Protein AF-A0A7S8EYN9-F1 (afdb_monomer)

Nearest PDB structures (foldseek):
  5ir2-assembly1_A  TM=7.183E-01  e=3.456E-04  Parabacteroides johnsonii DSM 18315
  5x15-assembly1_C-2  TM=6.423E-01  e=1.324E-04  Streptomyces coelicolor A3(2)
  3c8o-assembly1_B  TM=7.860E-01  e=7.435E-02  Pseudomonas aeruginosa
  1vi4-assembly1_A  TM=5.864E-01  e=9.008E-02  Vibrio cholerae
  6pey-assembly4_C  TM=3.917E-01  e=6.966E+00  Escherichia coli

pLDDT: mean 90.83, std 5.78, range [69.75, 97.75]

Sequence (141 aa):
MDSELLDLLRSVGTPTVCNAIEVVQGKRGFGDFTRGTMLCSAPDEPAVVGYARTAKIAAMHPPTELRKARRMAYYRYMAEAPRPAVTMMEDVYFPDCVGAYWGEINANVHKGFGISGVLTNGVMRDLGDLPEGNAPFWSCA

Radius of gyration: 16.15 Å; Cα contacts (8 Å, |Δi|>4): 211; chains: 1; bounding box: 44×30×43 Å

Foldseek 3Di:
DDPVVQVVVQVDDPVVVQVVVCVVVVHPDSPPDDPFDKDKLCPPDTDDDWDEQEDEDEDPDDDPDDPPVVVVVVLVSLLPDDPAYEYEYEYPPPPNADDAPAEQVVQVSSVVSNHQAYEYQHDHDHSVPHDPPTRMYIYRD

Structure (mmCIF, N/CA/C/O backbone):
data_AF-A0A7S8EYN9-F1
#
_entry.id   AF-A0A7S8EYN9-F1
#
loop_
_atom_site.group_PDB
_atom_site.id
_atom_site.type_symbol
_atom_site.label_atom_id
_atom_site.label_alt_id
_atom_site.label_comp_id
_atom_site.label_asym_id
_atom_site.label_entity_id
_atom_site.label_seq_id
_atom_site.pdbx_PDB_ins_code
_atom_site.Cartn_x
_atom_site.Cartn_y
_atom_site.Cartn_z
_atom_site.occupancy
_atom_site.B_iso_or_equiv
_atom_site.auth_seq_id
_atom_site.auth_comp_id
_atom_site.auth_asym_id
_atom_site.auth_atom_id
_atom_site.pdbx_PDB_model_num
ATOM 1 N N . MET A 1 1 ? -0.079 13.332 11.912 1.00 88.88 1 MET A N 1
ATOM 2 C CA . MET A 1 1 ? -1.190 12.694 12.642 1.00 88.88 1 MET A CA 1
ATOM 3 C C . MET A 1 1 ? -0.741 12.619 14.078 1.00 88.88 1 MET A C 1
ATOM 5 O O . MET A 1 1 ? 0.430 12.316 14.284 1.00 88.88 1 MET A O 1
ATOM 9 N N . ASP A 1 2 ? -1.595 12.995 15.021 1.00 94.31 2 ASP A N 1
ATOM 10 C CA . ASP A 1 2 ? -1.257 12.859 16.438 1.00 94.31 2 ASP A CA 1
ATOM 11 C C . ASP A 1 2 ? -1.146 11.360 16.811 1.00 94.31 2 ASP A C 1
ATOM 13 O O . ASP A 1 2 ? -1.701 10.503 16.116 1.00 94.31 2 ASP A O 1
ATOM 17 N N . SER A 1 3 ? -0.364 11.044 17.845 1.00 94.69 3 SER A N 1
ATOM 18 C CA . SER A 1 3 ? -0.116 9.666 18.278 1.00 94.69 3 SER A CA 1
ATOM 19 C C . SER A 1 3 ? -1.368 8.976 18.813 1.00 94.69 3 SER A C 1
ATOM 21 O O . SER A 1 3 ? -1.572 7.807 18.509 1.00 94.69 3 SER A O 1
ATOM 23 N N . GLU A 1 4 ? -2.226 9.688 19.545 1.00 97.12 4 GLU A N 1
ATOM 24 C CA . GLU A 1 4 ? -3.450 9.131 20.126 1.00 97.12 4 GLU A CA 1
ATOM 25 C C . GLU A 1 4 ? -4.423 8.687 19.027 1.00 97.12 4 GLU A C 1
ATOM 27 O O . GLU A 1 4 ? -4.905 7.552 19.037 1.00 97.12 4 GLU A O 1
ATOM 32 N N . LEU A 1 5 ? -4.640 9.533 18.012 1.00 95.38 5 LEU A N 1
ATOM 33 C CA . LEU A 1 5 ? -5.448 9.173 16.848 1.00 95.38 5 LEU A CA 1
ATOM 34 C C . LEU A 1 5 ? -4.853 7.992 16.069 1.00 95.38 5 LEU A C 1
ATOM 36 O O . LEU A 1 5 ? -5.594 7.117 15.619 1.00 95.38 5 LEU A O 1
ATOM 40 N N . LEU A 1 6 ? -3.530 7.960 15.883 1.00 95.62 6 LEU A N 1
ATOM 41 C CA . LEU A 1 6 ? -2.864 6.855 15.190 1.00 95.62 6 LEU A CA 1
ATOM 42 C C . LEU A 1 6 ? -3.061 5.527 15.933 1.00 95.62 6 LEU A C 1
ATOM 44 O O . LEU A 1 6 ? -3.411 4.526 15.305 1.00 95.62 6 LEU A O 1
ATOM 48 N N . ASP A 1 7 ? -2.859 5.516 17.247 1.00 95.88 7 ASP A N 1
ATOM 49 C CA . ASP A 1 7 ? -2.993 4.310 18.062 1.00 95.88 7 ASP A CA 1
ATOM 50 C C . ASP A 1 7 ? -4.449 3.826 18.102 1.00 95.88 7 ASP A C 1
ATOM 52 O O . ASP A 1 7 ? -4.711 2.632 17.928 1.00 95.88 7 ASP A O 1
ATOM 56 N N . LEU A 1 8 ? -5.413 4.749 18.200 1.00 96.06 8 LEU A N 1
ATOM 57 C CA . LEU A 1 8 ? -6.836 4.426 18.101 1.00 96.06 8 LEU A CA 1
ATOM 58 C C . LEU A 1 8 ? -7.177 3.770 16.759 1.00 96.06 8 LEU A C 1
ATOM 60 O O . LEU A 1 8 ? -7.786 2.700 16.742 1.00 96.06 8 LEU A O 1
ATOM 64 N N . LEU A 1 9 ? -6.768 4.370 15.637 1.00 95.88 9 LEU A N 1
ATOM 65 C CA . LEU A 1 9 ? -7.048 3.821 14.306 1.00 95.88 9 LEU A CA 1
ATOM 66 C C . LEU A 1 9 ? -6.403 2.443 14.091 1.00 95.88 9 LEU A C 1
ATOM 68 O O . LEU A 1 9 ? -6.974 1.619 13.384 1.00 95.88 9 LEU A O 1
ATOM 72 N N . ARG A 1 10 ? -5.246 2.169 14.710 1.00 94.56 10 ARG A N 1
ATOM 73 C CA . ARG A 1 10 ? -4.580 0.852 14.664 1.00 94.56 10 ARG A CA 1
ATOM 74 C C . ARG A 1 10 ? -5.279 -0.216 15.504 1.00 94.56 10 ARG A C 1
ATOM 76 O O . ARG A 1 10 ? -5.135 -1.400 15.218 1.00 94.56 10 ARG A O 1
ATOM 83 N N . SER A 1 11 ? -6.023 0.189 16.532 1.00 95.25 11 SER A N 1
ATOM 84 C CA . SER A 1 11 ? -6.736 -0.724 17.437 1.00 95.25 11 SER A CA 1
ATOM 85 C C . SER A 1 11 ? -8.069 -1.246 16.889 1.00 95.25 11 SER A C 1
ATOM 87 O O . SER A 1 11 ? -8.652 -2.167 17.463 1.00 95.25 11 SER A O 1
ATOM 89 N N . VAL A 1 12 ? -8.573 -0.670 15.793 1.00 95.00 12 VAL A N 1
ATOM 90 C CA . VAL A 1 12 ? -9.886 -0.998 15.227 1.00 95.00 12 VAL A CA 1
ATOM 91 C C . VAL A 1 12 ? -9.767 -1.455 13.777 1.00 95.00 12 VAL A C 1
ATOM 93 O O . VAL A 1 12 ? -8.869 -1.058 13.041 1.00 95.00 12 VAL A O 1
ATOM 96 N N . GLY A 1 13 ? -10.703 -2.296 13.340 1.00 91.88 13 GLY A N 1
ATOM 97 C CA . GLY A 1 13 ? -10.745 -2.760 11.955 1.00 91.88 13 GLY A CA 1
ATOM 98 C C . GLY A 1 13 ? -11.275 -1.704 10.979 1.00 91.88 13 GLY A C 1
ATOM 99 O O . GLY A 1 13 ? -12.020 -0.793 11.350 1.00 91.88 13 GLY A O 1
ATOM 100 N N . THR A 1 14 ? -10.973 -1.890 9.691 1.00 92.44 14 THR A N 1
ATOM 101 C CA . THR A 1 14 ? -11.457 -1.036 8.591 1.00 92.44 14 THR A CA 1
ATOM 102 C C . THR A 1 14 ? -12.981 -0.822 8.589 1.00 92.44 14 THR A C 1
ATOM 104 O O . THR A 1 14 ? -13.391 0.322 8.378 1.00 92.44 14 THR A O 1
ATOM 107 N N . PRO A 1 15 ? -13.845 -1.826 8.876 1.00 92.62 15 PRO A N 1
ATOM 108 C CA . PRO A 1 15 ? -15.293 -1.601 8.949 1.00 92.62 15 PRO A CA 1
ATOM 109 C C . PRO A 1 15 ? -15.703 -0.597 10.033 1.00 92.62 15 PRO A C 1
ATOM 111 O O . PRO A 1 15 ? -16.589 0.222 9.806 1.00 92.62 15 PRO A O 1
ATOM 114 N N . THR A 1 16 ? -15.033 -0.603 11.190 1.00 94.75 16 THR A N 1
ATOM 115 C CA . THR A 1 16 ? -15.292 0.354 12.277 1.00 94.75 16 THR A CA 1
ATOM 116 C C . THR A 1 16 ? -14.975 1.780 11.839 1.00 94.75 16 THR A C 1
ATOM 118 O O . THR A 1 16 ? -15.763 2.690 12.089 1.00 94.75 16 THR A O 1
ATOM 121 N N . VAL A 1 17 ? -13.857 1.972 11.130 1.00 94.62 17 VAL A N 1
ATOM 122 C CA . VAL A 1 17 ? -13.473 3.279 10.577 1.00 94.62 17 VAL A CA 1
ATOM 123 C C . VAL A 1 17 ? -14.488 3.750 9.530 1.00 94.62 17 VAL A C 1
ATOM 125 O O . VAL A 1 17 ? -14.928 4.895 9.585 1.00 94.62 17 VAL A O 1
ATOM 128 N N . CYS A 1 18 ? -14.917 2.867 8.622 1.00 93.69 18 CYS A N 1
ATOM 129 C CA . CYS A 1 18 ? -15.939 3.183 7.616 1.00 93.69 18 CYS A CA 1
ATOM 130 C C . CYS A 1 18 ? -17.255 3.634 8.270 1.00 93.69 18 CYS A C 1
ATOM 132 O O . CYS A 1 18 ? -17.791 4.683 7.918 1.00 93.69 18 CYS A O 1
ATOM 134 N N . ASN A 1 19 ? -17.729 2.891 9.275 1.00 93.62 19 ASN A N 1
ATOM 135 C CA . ASN A 1 19 ? -18.940 3.233 10.024 1.00 93.62 19 ASN A CA 1
ATOM 136 C C . ASN A 1 19 ? -18.812 4.593 10.732 1.00 93.62 19 ASN A C 1
ATOM 138 O O . ASN A 1 19 ? -19.756 5.381 10.737 1.00 93.62 19 ASN A O 1
ATOM 142 N N . ALA A 1 20 ? -17.648 4.901 11.313 1.00 93.81 20 ALA A N 1
ATOM 143 C CA . ALA A 1 20 ? -17.409 6.193 11.954 1.00 93.81 20 ALA A CA 1
ATOM 144 C C . ALA A 1 20 ? -17.456 7.360 10.949 1.00 93.81 20 ALA A C 1
ATOM 146 O O . ALA A 1 20 ? -18.005 8.418 11.262 1.00 93.81 20 ALA A O 1
ATOM 147 N N . ILE A 1 21 ? -16.940 7.167 9.729 1.00 93.56 21 ILE A N 1
ATOM 148 C CA . ILE A 1 21 ? -17.012 8.175 8.660 1.00 93.56 21 ILE A CA 1
ATOM 149 C C . ILE A 1 21 ? -18.468 8.460 8.275 1.00 93.56 21 ILE A C 1
ATOM 151 O O . ILE A 1 21 ? -18.831 9.628 8.143 1.00 93.56 21 ILE A O 1
ATOM 155 N N . GLU A 1 22 ? -19.314 7.433 8.146 1.00 93.06 22 GLU A N 1
ATOM 156 C CA . GLU A 1 22 ? -20.749 7.613 7.866 1.00 93.06 22 GLU A CA 1
ATOM 157 C C . GLU A 1 22 ? -21.433 8.499 8.913 1.00 93.06 22 GLU A C 1
ATOM 159 O O . GLU A 1 22 ? -22.178 9.422 8.569 1.00 93.06 22 GLU A O 1
ATOM 164 N N . VAL A 1 23 ? -21.132 8.255 10.193 1.00 94.00 23 VAL A N 1
ATOM 165 C CA . VAL A 1 23 ? -21.657 9.047 11.313 1.00 94.00 23 VAL A CA 1
ATOM 166 C C . VAL A 1 23 ? -21.215 10.506 11.200 1.00 94.00 23 VAL A C 1
ATOM 168 O O . VAL A 1 23 ? -22.056 11.400 11.270 1.00 94.00 23 VAL A O 1
ATOM 171 N N . VAL A 1 24 ? -19.922 10.759 10.976 1.00 92.75 24 VAL A N 1
ATOM 172 C CA . VAL A 1 24 ? -19.371 12.123 10.864 1.00 92.75 24 VAL A CA 1
ATOM 173 C C . VAL A 1 24 ? -19.914 12.863 9.637 1.00 92.75 24 VAL A C 1
ATOM 175 O O . VAL A 1 24 ? -20.166 14.064 9.701 1.00 92.75 24 VAL A O 1
ATOM 178 N N . GLN A 1 25 ? -20.121 12.165 8.520 1.00 92.50 25 GLN A N 1
ATOM 179 C CA . GLN A 1 25 ? -20.664 12.754 7.294 1.00 92.50 25 GLN A CA 1
ATOM 180 C C . GLN A 1 25 ? -22.191 12.921 7.321 1.00 92.50 25 GLN A C 1
ATOM 182 O O . GLN A 1 25 ? -22.739 13.590 6.441 1.00 92.50 25 GLN A O 1
ATOM 187 N N . GLY A 1 26 ? -22.889 12.306 8.283 1.00 91.25 26 GLY A N 1
ATOM 188 C CA . GLY A 1 26 ? -24.351 12.307 8.362 1.00 91.25 26 GLY A CA 1
ATOM 189 C C . GLY A 1 26 ? -25.029 11.601 7.181 1.00 91.25 26 GLY A C 1
ATOM 190 O O . GLY A 1 26 ? -26.175 11.908 6.851 1.00 91.25 26 GLY A O 1
ATOM 191 N N . LYS A 1 27 ? -24.322 10.688 6.504 1.00 89.00 27 LYS A N 1
ATOM 192 C CA . LYS A 1 27 ? -24.795 9.968 5.313 1.00 89.00 27 LYS A CA 1
ATOM 193 C C . LYS A 1 27 ? -24.536 8.478 5.476 1.00 89.00 27 LYS A C 1
ATOM 195 O O . LYS A 1 27 ? -23.496 8.081 5.985 1.00 89.00 27 LYS A O 1
ATOM 200 N N . ARG A 1 28 ? -25.468 7.657 4.993 1.00 81.62 28 ARG A N 1
ATOM 201 C CA . ARG A 1 28 ? -25.274 6.204 4.881 1.00 81.62 28 ARG A CA 1
ATOM 202 C C . ARG A 1 28 ? -24.595 5.866 3.558 1.00 81.62 28 ARG A C 1
ATOM 204 O O . ARG A 1 28 ? -24.840 6.548 2.563 1.00 81.62 28 ARG A O 1
ATOM 211 N N . GLY A 1 29 ? -23.841 4.773 3.536 1.00 76.88 29 GLY A N 1
ATOM 212 C CA . GLY A 1 29 ? -23.246 4.229 2.322 1.00 76.88 29 GLY A CA 1
ATOM 213 C C . GLY A 1 29 ? -21.890 4.841 1.999 1.00 76.88 29 GLY A C 1
ATOM 214 O O . GLY A 1 29 ? -21.654 5.192 0.843 1.00 76.88 29 GLY A O 1
ATOM 215 N N . PHE A 1 30 ? -21.007 4.973 2.995 1.00 84.94 30 PHE A N 1
ATOM 216 C CA . PHE A 1 30 ? -19.599 5.263 2.725 1.00 84.94 30 PHE A CA 1
ATOM 217 C C . PHE A 1 30 ? -19.090 4.247 1.698 1.00 84.94 30 PHE A C 1
ATOM 219 O O . PHE A 1 30 ? -19.251 3.047 1.889 1.00 84.94 30 PHE A O 1
ATOM 226 N N . GLY A 1 31 ? -18.551 4.728 0.579 1.00 85.56 31 GLY A N 1
ATOM 227 C CA . GLY A 1 31 ? -18.231 3.899 -0.588 1.00 85.56 31 GLY A CA 1
ATOM 228 C C . GLY A 1 31 ? -16.772 3.969 -1.024 1.00 85.56 31 GLY A C 1
ATOM 229 O O . GLY A 1 31 ? -16.437 3.398 -2.065 1.00 85.56 31 GLY A O 1
ATOM 230 N N . ASP A 1 32 ? -15.921 4.655 -0.257 1.00 89.94 32 ASP A N 1
ATOM 231 C CA . ASP A 1 32 ? -14.515 4.905 -0.593 1.00 89.94 32 ASP A CA 1
ATOM 232 C C . ASP A 1 32 ? -13.598 3.856 0.051 1.00 89.94 32 ASP A C 1
ATOM 234 O O . ASP A 1 32 ? -12.649 4.160 0.772 1.00 89.94 32 ASP A O 1
ATOM 238 N N . PHE A 1 33 ? -13.908 2.588 -0.213 1.00 90.75 33 PHE A N 1
ATOM 239 C CA . PHE A 1 33 ? -13.125 1.428 0.201 1.00 90.75 33 PHE A CA 1
ATOM 240 C C . PHE A 1 33 ? -12.815 0.522 -0.999 1.00 90.75 33 PHE A C 1
ATOM 242 O O . PHE A 1 33 ? -13.434 0.615 -2.064 1.00 90.75 33 PHE A O 1
ATOM 249 N N . THR A 1 34 ? -11.846 -0.380 -0.843 1.00 90.38 34 THR A N 1
ATOM 250 C CA . THR A 1 34 ? -11.478 -1.351 -1.883 1.00 90.38 34 THR A CA 1
ATOM 251 C C . THR A 1 34 ? -12.614 -2.346 -2.128 1.00 90.38 34 THR A C 1
ATOM 253 O O . THR A 1 34 ? -13.091 -2.985 -1.196 1.00 90.38 34 THR A O 1
ATOM 256 N N . ARG A 1 35 ? -13.050 -2.493 -3.388 1.00 86.06 35 ARG A N 1
ATOM 257 C CA . ARG A 1 35 ? -14.177 -3.373 -3.768 1.00 86.06 35 ARG A CA 1
ATOM 258 C C . ARG A 1 35 ? -13.767 -4.802 -4.142 1.00 86.06 35 ARG A C 1
ATOM 260 O O . ARG A 1 35 ? -14.620 -5.680 -4.160 1.00 86.06 35 ARG A O 1
ATOM 267 N N . GLY A 1 36 ? -12.494 -5.024 -4.465 1.00 84.25 36 GLY A N 1
ATOM 268 C CA . GLY A 1 36 ? -11.946 -6.359 -4.712 1.00 84.25 36 GLY A CA 1
ATOM 269 C C . GLY A 1 36 ? -11.524 -7.044 -3.414 1.00 84.25 36 GLY A C 1
ATOM 270 O O . GLY A 1 36 ? -11.229 -6.376 -2.421 1.00 84.25 36 GLY A O 1
ATOM 271 N N . THR A 1 37 ? -11.467 -8.375 -3.427 1.00 89.06 37 THR A N 1
ATOM 272 C CA . THR A 1 37 ? -10.855 -9.138 -2.336 1.00 89.06 37 THR A CA 1
ATOM 273 C C . THR A 1 37 ? -9.356 -8.874 -2.336 1.00 89.06 37 THR A C 1
ATOM 275 O O . THR A 1 37 ? -8.655 -9.270 -3.263 1.00 89.06 37 THR A O 1
ATOM 278 N N . MET A 1 38 ? -8.870 -8.199 -1.297 1.00 90.94 38 MET A N 1
ATOM 279 C CA . MET A 1 38 ? -7.438 -8.002 -1.107 1.00 90.94 38 MET A CA 1
ATOM 280 C C . MET A 1 38 ? -6.836 -9.241 -0.436 1.00 90.94 38 MET A C 1
ATOM 282 O O . MET A 1 38 ? -7.262 -9.628 0.651 1.00 90.94 38 MET A O 1
ATOM 286 N N . LEU A 1 39 ? -5.819 -9.832 -1.053 1.00 91.50 39 LEU A N 1
ATOM 287 C CA . LEU A 1 39 ? -4.952 -10.832 -0.441 1.00 91.50 39 LEU A CA 1
ATOM 288 C C . LEU A 1 39 ? -3.880 -10.115 0.379 1.00 91.50 39 LEU A C 1
ATOM 290 O O . LEU A 1 39 ? -3.186 -9.252 -0.153 1.00 91.50 39 LEU A O 1
ATOM 294 N N . CYS A 1 40 ? -3.757 -10.458 1.662 1.00 91.00 40 CYS A N 1
ATOM 295 C CA . CYS A 1 40 ? -2.754 -9.893 2.564 1.00 91.00 40 CYS A CA 1
ATOM 296 C C . CYS A 1 40 ? -1.543 -10.823 2.665 1.00 91.00 40 CYS A C 1
ATOM 298 O O . CYS A 1 40 ? -1.708 -12.021 2.893 1.00 91.00 40 CYS A O 1
ATOM 300 N N . SER A 1 41 ? -0.335 -10.270 2.565 1.00 89.19 41 SER A N 1
ATOM 301 C CA . SER A 1 41 ? 0.906 -11.027 2.761 1.00 89.19 41 SER A CA 1
ATOM 302 C C . SER A 1 41 ? 1.166 -11.425 4.220 1.00 89.19 41 SER A C 1
ATOM 304 O O . SER A 1 41 ? 1.983 -12.302 4.467 1.00 89.19 41 SER A O 1
ATOM 306 N N . ALA A 1 42 ? 0.524 -10.755 5.181 1.00 88.62 42 ALA A N 1
ATOM 307 C CA . ALA A 1 42 ? 0.670 -11.012 6.614 1.00 88.62 42 ALA A CA 1
ATOM 308 C C . ALA A 1 42 ? -0.682 -10.785 7.326 1.00 88.62 42 ALA A C 1
ATOM 310 O O . ALA A 1 42 ? -0.909 -9.725 7.909 1.00 88.62 42 ALA A O 1
ATOM 311 N N . PRO A 1 43 ? -1.638 -11.725 7.200 1.00 87.88 43 PRO A N 1
ATOM 312 C CA . PRO A 1 43 ? -3.013 -11.541 7.676 1.00 87.88 43 PRO A CA 1
ATOM 313 C C . PRO A 1 43 ? -3.142 -11.475 9.203 1.00 87.88 43 PRO A C 1
ATOM 315 O O . PRO A 1 43 ? -4.125 -10.923 9.690 1.00 87.88 43 PRO A O 1
ATOM 318 N N . ASP A 1 44 ? -2.165 -12.012 9.934 1.00 87.94 44 ASP A N 1
ATOM 319 C CA . ASP A 1 44 ? -2.159 -12.043 11.401 1.00 87.94 44 ASP A CA 1
ATOM 320 C C . ASP A 1 44 ? -1.529 -10.784 12.029 1.00 87.94 44 ASP A C 1
ATOM 322 O O . ASP A 1 44 ? -1.550 -10.619 13.249 1.00 87.94 44 ASP A O 1
ATOM 326 N N . GLU A 1 45 ? -0.976 -9.883 11.209 1.00 87.06 45 GLU A N 1
ATOM 327 C CA . GLU A 1 45 ? -0.403 -8.617 11.674 1.00 87.06 45 GLU A CA 1
ATOM 328 C C . GLU A 1 45 ? -1.494 -7.564 11.962 1.00 87.06 45 GLU A C 1
ATOM 330 O O . GLU A 1 45 ? -2.563 -7.578 11.340 1.00 87.06 45 GLU A O 1
ATOM 335 N N . PRO A 1 46 ? -1.244 -6.602 12.874 1.00 88.38 46 PRO A N 1
ATOM 336 C CA . PRO A 1 46 ? -2.199 -5.541 13.189 1.00 88.38 46 PRO A CA 1
ATOM 337 C C . PRO A 1 46 ? -2.569 -4.648 11.995 1.00 88.38 46 PRO A C 1
ATOM 339 O O . PRO A 1 46 ? -1.854 -4.548 10.995 1.00 88.38 46 PRO A O 1
ATOM 342 N N . ALA A 1 47 ? -3.670 -3.903 12.142 1.00 92.38 47 ALA A N 1
ATOM 343 C CA . ALA A 1 47 ? -4.110 -2.939 11.141 1.00 92.38 47 ALA A CA 1
ATOM 344 C C . ALA A 1 47 ? -3.041 -1.866 10.866 1.00 92.38 47 ALA A C 1
ATOM 346 O O . ALA A 1 47 ? -2.451 -1.279 11.778 1.00 92.38 47 ALA A O 1
ATOM 347 N N . VAL A 1 48 ? -2.834 -1.557 9.585 1.00 94.12 48 VAL A N 1
ATOM 348 C CA . VAL A 1 48 ? -1.896 -0.518 9.151 1.00 94.12 48 VAL A CA 1
ATOM 349 C C . VAL A 1 48 ? -2.633 0.772 8.830 1.00 94.12 48 VAL A C 1
ATOM 351 O O . VAL A 1 48 ? -3.625 0.790 8.107 1.0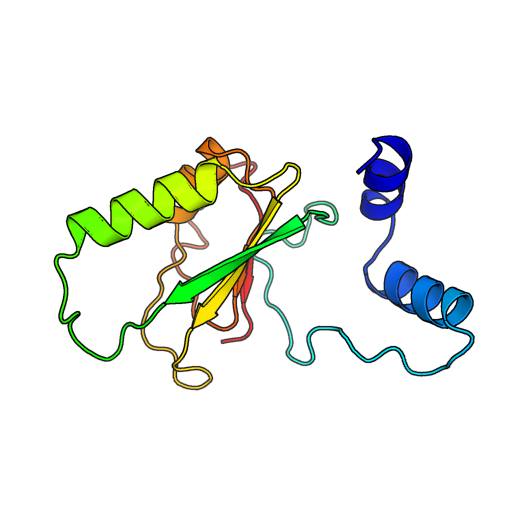0 94.12 48 VAL A O 1
ATOM 354 N N . VAL A 1 49 ? -2.088 1.876 9.339 1.00 95.75 49 VAL A N 1
ATOM 355 C CA . VAL A 1 49 ? -2.604 3.231 9.142 1.00 95.75 49 VAL A CA 1
ATOM 356 C C . VAL A 1 49 ? -1.451 4.128 8.713 1.00 95.75 49 VAL A C 1
ATOM 358 O O . VAL A 1 49 ? -0.387 4.126 9.338 1.00 95.75 49 VAL A O 1
ATOM 361 N N . GLY A 1 50 ? -1.657 4.920 7.663 1.00 95.62 50 GLY A N 1
ATOM 362 C CA . GLY A 1 50 ? -0.679 5.908 7.233 1.00 95.62 50 GLY A CA 1
ATOM 363 C C . GLY A 1 50 ? -1.160 6.800 6.102 1.00 95.62 50 GLY A C 1
ATOM 364 O O . GLY A 1 50 ? -2.204 6.573 5.494 1.00 95.62 50 GLY A O 1
ATOM 365 N N . TYR A 1 51 ? -0.376 7.836 5.832 1.00 97.25 51 TYR A N 1
ATOM 366 C CA . TYR A 1 51 ? -0.589 8.733 4.708 1.00 97.25 51 TYR A CA 1
ATOM 367 C C . TYR A 1 51 ? -0.316 8.008 3.391 1.00 97.25 51 TYR A C 1
ATOM 369 O O . TYR A 1 51 ? 0.713 7.345 3.239 1.00 97.25 51 TYR A O 1
ATOM 377 N N . ALA A 1 52 ? -1.219 8.169 2.424 1.00 97.12 52 ALA A N 1
ATOM 378 C CA . ALA A 1 52 ? -1.054 7.596 1.097 1.00 97.12 52 ALA A CA 1
ATOM 379 C C . ALA A 1 52 ? 0.159 8.213 0.379 1.00 97.12 52 ALA A C 1
ATOM 381 O O . ALA A 1 52 ? 0.223 9.425 0.158 1.00 97.12 52 ALA A O 1
ATOM 382 N N . ARG A 1 53 ? 1.107 7.368 -0.033 1.00 97.69 53 ARG A N 1
ATOM 383 C CA . ARG A 1 53 ? 2.222 7.717 -0.923 1.00 97.69 53 ARG A CA 1
ATOM 384 C C . ARG A 1 53 ? 2.019 6.998 -2.252 1.00 97.69 53 ARG A C 1
ATOM 386 O O . ARG A 1 53 ? 2.203 5.788 -2.340 1.00 97.69 53 ARG A O 1
ATOM 393 N N . THR A 1 54 ? 1.579 7.721 -3.272 1.00 97.75 54 THR A N 1
ATOM 394 C CA . THR A 1 54 ? 1.102 7.113 -4.519 1.00 97.75 54 THR A CA 1
ATOM 395 C C . THR A 1 54 ? 2.229 6.873 -5.521 1.00 97.75 54 THR A C 1
ATOM 397 O O . THR A 1 54 ? 3.178 7.650 -5.619 1.00 97.75 54 THR A O 1
ATOM 400 N N . ALA A 1 55 ? 2.130 5.793 -6.290 1.00 96.00 55 ALA A N 1
ATOM 401 C CA . ALA A 1 55 ? 3.019 5.508 -7.409 1.00 96.00 55 ALA A CA 1
ATOM 402 C C . ALA A 1 55 ? 2.304 4.675 -8.478 1.00 96.00 55 ALA A C 1
ATOM 404 O O . ALA A 1 55 ? 1.279 4.055 -8.208 1.00 96.00 55 ALA A O 1
ATOM 405 N N . LYS A 1 56 ? 2.862 4.670 -9.693 1.00 95.12 56 LYS A N 1
ATOM 406 C CA . LYS A 1 56 ? 2.388 3.839 -10.804 1.00 95.12 56 LYS A CA 1
ATOM 407 C C . LYS A 1 56 ? 3.504 2.952 -11.337 1.00 95.12 56 LYS A C 1
ATOM 409 O O . LYS A 1 56 ? 4.642 3.419 -11.478 1.00 95.12 56 LYS A O 1
ATOM 414 N N . ILE A 1 57 ? 3.161 1.727 -11.715 1.00 92.81 57 ILE A N 1
ATOM 415 C CA . ILE A 1 57 ? 4.032 0.798 -12.440 1.00 92.81 57 ILE A CA 1
ATOM 416 C C . ILE A 1 57 ? 3.426 0.461 -13.799 1.00 92.81 57 ILE A C 1
ATOM 418 O O . ILE A 1 57 ? 2.218 0.515 -13.995 1.00 92.81 57 ILE A O 1
ATOM 422 N N . ALA A 1 58 ? 4.303 0.141 -14.745 1.00 92.44 58 ALA A N 1
ATOM 423 C CA . ALA A 1 58 ? 3.952 -0.347 -16.066 1.00 92.44 58 ALA A CA 1
ATOM 424 C C . ALA A 1 58 ? 5.020 -1.364 -16.480 1.00 92.44 58 ALA A C 1
ATOM 426 O O . ALA A 1 58 ? 6.207 -1.029 -16.505 1.00 92.44 58 ALA A O 1
ATOM 427 N N . ALA A 1 59 ? 4.602 -2.595 -16.773 1.00 90.62 59 ALA A N 1
ATOM 428 C CA . ALA A 1 59 ? 5.490 -3.696 -17.137 1.00 90.62 59 ALA A CA 1
ATOM 429 C C . ALA A 1 59 ? 5.273 -4.295 -18.542 1.00 90.62 59 ALA A C 1
ATOM 431 O O . ALA A 1 59 ? 6.171 -4.981 -19.019 1.00 90.62 59 ALA A O 1
ATOM 432 N N . MET A 1 60 ? 4.146 -4.036 -19.224 1.00 90.44 60 MET A N 1
ATOM 433 C CA . MET A 1 60 ? 3.882 -4.614 -20.555 1.00 90.44 60 MET A CA 1
ATOM 434 C C . MET A 1 60 ? 4.848 -4.134 -21.645 1.00 90.44 60 MET A C 1
ATOM 436 O O . MET A 1 60 ? 5.176 -4.891 -22.552 1.00 90.44 60 MET A O 1
ATOM 440 N N . HIS A 1 61 ? 5.306 -2.884 -21.570 1.00 89.25 61 HIS A N 1
ATOM 441 C CA . HIS A 1 61 ? 6.150 -2.290 -22.603 1.00 89.25 61 HIS A CA 1
ATOM 442 C C . HIS A 1 61 ? 7.531 -1.935 -22.051 1.00 89.25 61 HIS A C 1
ATOM 444 O O . HIS A 1 61 ? 7.649 -1.527 -20.888 1.00 89.25 61 HIS A O 1
ATOM 450 N N . PRO A 1 62 ? 8.591 -2.041 -22.872 1.00 85.38 62 PRO A N 1
ATOM 451 C CA . PRO A 1 62 ? 9.899 -1.555 -22.476 1.00 85.38 62 PRO A CA 1
ATOM 452 C C . PRO A 1 62 ? 9.830 -0.047 -22.175 1.00 85.38 62 PRO A C 1
ATOM 454 O O . PRO A 1 62 ? 9.129 0.697 -22.863 1.00 85.38 62 PRO A O 1
ATOM 457 N N . PRO A 1 63 ? 10.559 0.432 -21.156 1.00 82.88 63 PRO A N 1
ATOM 458 C CA . PRO A 1 63 ? 10.561 1.845 -20.821 1.00 82.88 63 PRO A CA 1
ATOM 459 C C . PRO A 1 63 ? 11.246 2.655 -21.922 1.00 82.88 63 PRO A C 1
ATOM 461 O O . PRO A 1 63 ? 12.296 2.258 -22.426 1.00 82.88 63 PRO A O 1
ATOM 464 N N . THR A 1 64 ? 10.681 3.822 -22.220 1.00 80.75 64 THR A N 1
ATOM 465 C CA . THR A 1 64 ? 11.253 4.822 -23.136 1.00 80.75 64 THR A CA 1
ATOM 466 C C . THR A 1 64 ? 12.397 5.623 -22.503 1.00 80.75 64 THR A C 1
ATOM 468 O O . THR A 1 64 ? 13.171 6.253 -23.211 1.00 80.75 64 THR A O 1
ATOM 471 N N . GLU A 1 65 ? 12.526 5.573 -21.172 1.00 76.25 65 GLU A N 1
ATOM 472 C CA . GLU A 1 65 ? 13.450 6.383 -20.369 1.00 76.25 65 GLU A CA 1
ATOM 473 C C . GLU A 1 65 ? 14.556 5.561 -19.688 1.00 76.25 65 GLU A C 1
ATOM 475 O O . GLU A 1 65 ? 14.434 4.350 -19.458 1.00 76.25 65 GLU A O 1
ATOM 480 N N . LEU A 1 66 ? 15.621 6.248 -19.252 1.00 78.62 66 LEU A N 1
ATOM 481 C CA . LEU A 1 66 ? 16.733 5.637 -18.520 1.00 78.62 66 LEU A CA 1
ATOM 482 C C . LEU A 1 66 ? 16.274 5.060 -17.162 1.00 78.62 66 LEU A C 1
ATOM 484 O O . LEU A 1 66 ? 16.079 5.777 -16.175 1.00 78.62 66 LEU A O 1
ATOM 488 N N . ARG A 1 67 ? 16.186 3.725 -17.078 1.00 79.81 67 ARG A N 1
ATOM 489 C CA . ARG A 1 67 ? 15.658 2.977 -15.913 1.00 79.81 67 ARG A CA 1
ATOM 490 C C . ARG A 1 67 ? 16.284 3.365 -14.569 1.00 79.81 67 ARG A C 1
ATOM 492 O O . ARG A 1 67 ? 15.591 3.411 -13.554 1.00 79.81 67 ARG A O 1
ATOM 499 N N . LYS A 1 68 ? 17.595 3.629 -14.540 1.00 86.44 68 LYS A N 1
ATOM 500 C CA . LYS A 1 68 ? 18.334 3.879 -13.290 1.00 86.44 68 LYS A CA 1
ATOM 501 C C . LYS A 1 68 ? 17.922 5.197 -12.633 1.00 86.44 68 LYS A C 1
ATOM 503 O O . LYS A 1 68 ? 17.660 5.203 -11.434 1.00 86.44 68 LYS A O 1
ATOM 508 N N . ALA A 1 69 ? 17.837 6.282 -13.404 1.00 89.75 69 ALA A N 1
ATOM 509 C CA . ALA A 1 69 ? 17.487 7.601 -12.878 1.00 89.75 69 ALA A CA 1
ATOM 510 C C . ALA A 1 69 ? 16.061 7.607 -12.308 1.00 89.75 69 ALA A C 1
ATOM 512 O O . ALA A 1 69 ? 15.858 8.009 -11.163 1.00 89.75 69 ALA A O 1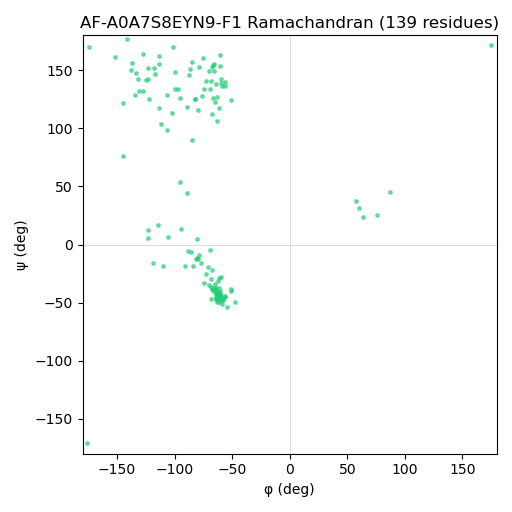
ATOM 513 N N . ARG A 1 70 ? 15.100 7.047 -13.057 1.00 89.75 70 ARG A N 1
ATOM 514 C C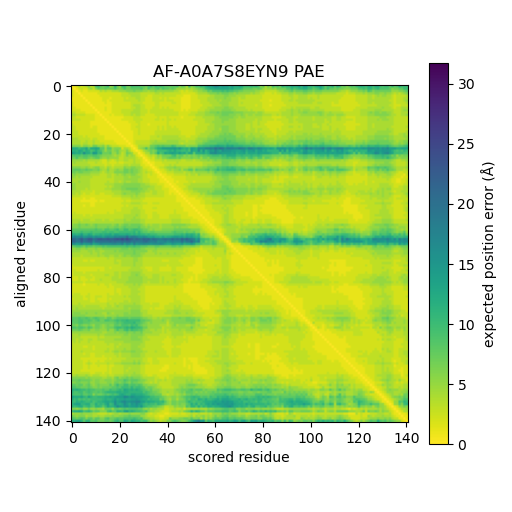A . ARG A 1 70 ? 13.703 6.928 -12.619 1.00 89.75 70 ARG A CA 1
ATOM 515 C C . ARG A 1 70 ? 13.559 6.103 -11.339 1.00 89.75 70 ARG A C 1
ATOM 517 O O . ARG A 1 70 ? 12.849 6.515 -10.429 1.00 89.75 70 ARG A O 1
ATOM 524 N N . ARG A 1 71 ? 14.269 4.974 -11.228 1.00 90.25 71 ARG A N 1
ATOM 525 C CA . ARG A 1 71 ? 14.250 4.144 -10.011 1.00 90.25 71 ARG A CA 1
ATOM 526 C C . ARG A 1 71 ? 14.819 4.879 -8.795 1.00 90.25 71 ARG A C 1
ATOM 528 O O . ARG A 1 71 ? 14.262 4.780 -7.710 1.00 90.25 71 ARG A O 1
ATOM 535 N N . MET A 1 72 ? 15.908 5.630 -8.961 1.00 93.56 72 MET A N 1
ATOM 536 C CA . MET A 1 72 ? 16.469 6.422 -7.858 1.00 93.56 72 MET A CA 1
ATOM 537 C C . MET A 1 72 ? 15.543 7.567 -7.444 1.00 93.56 72 MET A C 1
ATOM 539 O O . MET A 1 72 ? 15.398 7.819 -6.251 1.00 93.56 72 MET A O 1
ATOM 543 N N . ALA A 1 73 ? 14.882 8.223 -8.401 1.00 95.12 73 ALA A N 1
ATOM 544 C CA . ALA A 1 73 ? 13.863 9.227 -8.105 1.00 95.12 73 ALA A CA 1
ATOM 545 C C . ALA A 1 73 ? 12.688 8.621 -7.320 1.00 95.12 73 ALA A C 1
ATOM 547 O O . ALA A 1 73 ? 12.266 9.195 -6.323 1.00 95.12 73 ALA A O 1
ATOM 548 N N . TYR A 1 74 ? 12.230 7.427 -7.710 1.00 95.31 74 TYR A N 1
ATOM 549 C CA . TYR A 1 74 ? 11.207 6.679 -6.978 1.00 95.31 74 TYR A CA 1
ATOM 550 C C . TYR A 1 74 ? 11.626 6.377 -5.529 1.00 95.31 74 TYR A C 1
ATOM 552 O O . TYR A 1 74 ? 10.860 6.640 -4.608 1.00 95.31 74 TYR A O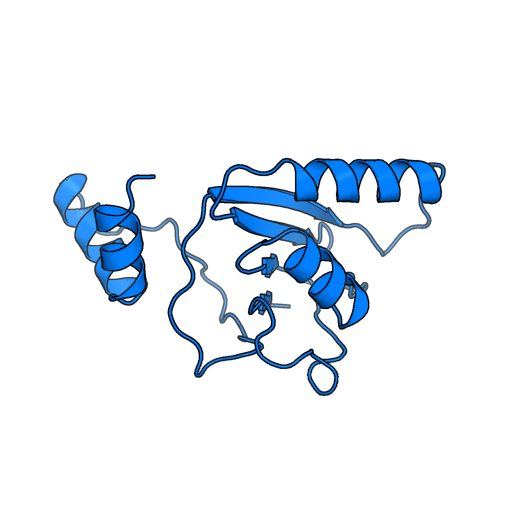 1
ATOM 560 N N . TYR A 1 75 ? 12.846 5.884 -5.298 1.00 95.88 75 TYR A N 1
ATOM 561 C CA . TYR A 1 75 ? 13.320 5.601 -3.938 1.00 95.88 75 TYR A CA 1
ATOM 562 C C . TYR A 1 75 ? 13.435 6.857 -3.072 1.00 95.88 75 TYR A C 1
ATOM 564 O O . TYR A 1 75 ? 12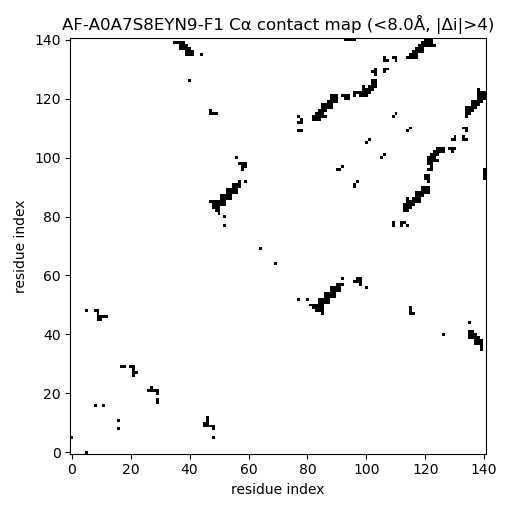.999 6.832 -1.926 1.00 95.88 75 TYR A O 1
ATOM 572 N N . ARG A 1 76 ? 13.946 7.969 -3.617 1.00 97.38 76 ARG A N 1
ATOM 573 C CA . ARG A 1 76 ? 13.972 9.257 -2.900 1.00 97.38 76 ARG A CA 1
ATOM 574 C C . ARG A 1 76 ? 12.563 9.725 -2.551 1.00 97.38 76 ARG A C 1
ATOM 576 O O . ARG A 1 76 ? 12.283 10.025 -1.397 1.00 97.38 76 ARG A O 1
ATOM 583 N N . TYR A 1 77 ? 11.655 9.667 -3.524 1.00 97.69 77 TYR A N 1
ATOM 584 C CA . TYR A 1 77 ? 10.247 9.975 -3.315 1.00 97.69 77 TYR A CA 1
ATOM 585 C C . TYR A 1 77 ? 9.641 9.105 -2.201 1.00 97.69 77 TYR A C 1
ATOM 587 O O . TYR A 1 77 ? 8.961 9.622 -1.322 1.00 97.69 77 TYR A O 1
ATOM 595 N N . MET A 1 78 ? 9.896 7.801 -2.163 1.00 97.19 78 MET A N 1
ATOM 596 C CA . MET A 1 78 ? 9.373 6.938 -1.097 1.00 97.19 78 MET A CA 1
ATOM 597 C C . MET A 1 78 ? 10.004 7.226 0.276 1.00 97.19 78 MET A C 1
ATOM 599 O O . MET A 1 78 ? 9.305 7.205 1.291 1.00 97.19 78 MET A O 1
ATOM 603 N N . ALA A 1 79 ? 11.296 7.553 0.322 1.00 97.00 79 ALA A N 1
ATOM 604 C CA . ALA A 1 79 ? 11.994 7.898 1.559 1.00 97.00 79 ALA A CA 1
ATOM 605 C C . ALA A 1 79 ? 11.464 9.197 2.200 1.00 97.00 79 ALA A C 1
ATOM 607 O O . ALA A 1 79 ? 11.303 9.261 3.418 1.00 97.00 79 ALA A O 1
ATOM 608 N N . GLU A 1 80 ? 11.118 10.193 1.385 1.00 97.31 80 GLU A N 1
ATOM 609 C CA . GLU A 1 80 ? 10.652 11.522 1.816 1.00 97.31 80 GLU A CA 1
ATOM 610 C C . GLU A 1 80 ? 9.162 11.573 2.222 1.00 97.31 80 GLU A C 1
ATOM 612 O O . GLU A 1 80 ? 8.624 12.647 2.491 1.00 97.31 80 GLU A O 1
ATOM 617 N N . ALA A 1 81 ? 8.455 10.438 2.246 1.00 96.31 81 ALA A N 1
ATOM 618 C CA . ALA A 1 81 ? 7.040 10.402 2.608 1.00 96.31 81 ALA A CA 1
ATOM 619 C C . ALA A 1 81 ? 6.795 10.832 4.077 1.00 96.31 81 ALA A C 1
ATOM 621 O O . ALA A 1 81 ? 7.514 10.366 4.971 1.00 96.31 81 ALA A O 1
ATOM 622 N N . PRO A 1 82 ? 5.753 11.647 4.359 1.00 95.50 82 PRO A N 1
ATOM 623 C CA . PRO A 1 82 ? 5.306 11.913 5.727 1.00 95.50 82 PRO A CA 1
ATOM 624 C C . PRO A 1 82 ? 4.959 10.617 6.462 1.00 95.50 82 PRO A C 1
ATOM 626 O O . PRO A 1 82 ? 4.352 9.720 5.879 1.00 95.50 82 PRO A O 1
ATOM 629 N N . ARG A 1 83 ? 5.324 10.515 7.745 1.00 94.38 83 ARG A N 1
ATOM 630 C CA . ARG A 1 83 ? 5.148 9.290 8.539 1.00 94.38 83 ARG A CA 1
ATOM 631 C C . ARG A 1 83 ? 3.913 9.349 9.447 1.00 94.38 83 ARG A C 1
ATOM 633 O O . ARG A 1 83 ? 3.594 10.430 9.947 1.00 94.38 83 ARG A O 1
ATOM 640 N N . PRO A 1 84 ? 3.256 8.200 9.709 1.00 96.06 84 PRO A N 1
ATOM 641 C CA . PRO A 1 84 ? 3.426 6.902 9.031 1.00 96.06 84 PRO A CA 1
ATOM 642 C C . PRO A 1 84 ? 2.942 6.951 7.569 1.00 96.06 84 PRO A C 1
ATOM 644 O O . PRO A 1 84 ? 2.069 7.751 7.244 1.00 96.06 84 PRO A O 1
ATOM 647 N N . ALA A 1 85 ?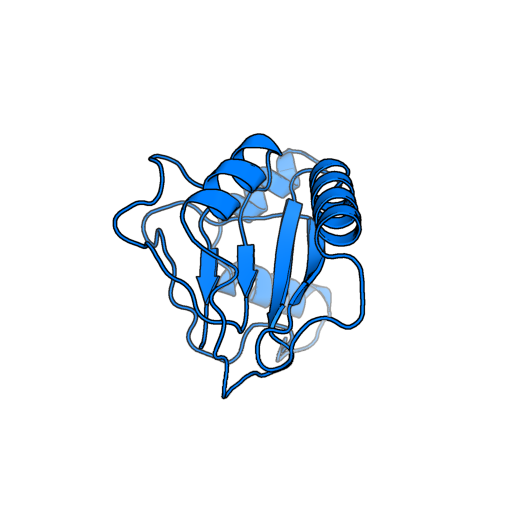 3.502 6.112 6.693 1.00 96.88 85 ALA A N 1
ATOM 648 C CA . ALA A 1 85 ? 3.214 6.123 5.253 1.00 96.88 85 ALA A CA 1
ATOM 649 C C . ALA A 1 85 ? 2.758 4.748 4.759 1.00 96.88 85 ALA A C 1
ATOM 651 O O . ALA A 1 85 ? 3.337 3.738 5.154 1.00 96.88 85 ALA A O 1
ATOM 652 N N . VAL A 1 86 ? 1.787 4.723 3.846 1.00 96.94 86 VAL A N 1
ATOM 653 C CA . VAL A 1 86 ? 1.354 3.521 3.117 1.00 96.94 86 VAL A CA 1
ATOM 654 C C . VAL A 1 86 ? 1.509 3.783 1.626 1.00 96.94 86 VAL A C 1
ATOM 656 O O . VAL A 1 86 ? 0.987 4.772 1.107 1.00 96.94 86 VAL A O 1
ATOM 659 N N . THR A 1 87 ? 2.240 2.921 0.924 1.00 96.81 87 THR A N 1
ATOM 660 C CA . THR A 1 87 ? 2.382 3.060 -0.527 1.00 96.81 87 THR A CA 1
ATOM 661 C C . THR A 1 87 ? 1.111 2.588 -1.217 1.00 96.81 87 THR A C 1
ATOM 663 O O . THR A 1 87 ? 0.667 1.468 -1.003 1.00 96.81 87 THR A O 1
ATOM 666 N N . MET A 1 88 ? 0.559 3.428 -2.085 1.00 96.12 88 MET A N 1
ATOM 667 C CA . MET A 1 88 ? -0.567 3.094 -2.956 1.00 96.12 88 MET A CA 1
ATOM 668 C C . MET A 1 88 ? -0.022 2.930 -4.374 1.00 96.12 88 MET A C 1
ATOM 670 O O . MET A 1 88 ? 0.253 3.925 -5.049 1.00 96.12 88 MET A O 1
ATOM 674 N N . MET A 1 89 ? 0.214 1.690 -4.793 1.00 95.25 89 MET A N 1
ATOM 675 C CA . MET A 1 89 ? 0.839 1.371 -6.074 1.00 95.25 89 MET A CA 1
ATOM 676 C C . MET A 1 89 ? -0.201 0.918 -7.097 1.00 95.25 89 MET A C 1
ATOM 678 O O . MET A 1 89 ? -0.755 -0.172 -6.985 1.00 95.25 89 MET A O 1
ATOM 682 N N . GLU A 1 90 ? -0.411 1.717 -8.132 1.00 95.81 90 GLU A N 1
ATOM 683 C CA . GLU A 1 90 ? -1.264 1.358 -9.262 1.00 95.81 90 GLU A CA 1
ATOM 684 C C . GLU A 1 90 ? -0.446 0.626 -10.336 1.00 95.81 90 GLU A C 1
ATOM 686 O O . GLU A 1 90 ? 0.483 1.199 -10.912 1.00 95.81 90 GLU A O 1
ATOM 691 N N . ASP A 1 91 ? -0.795 -0.621 -10.640 1.00 95.25 91 ASP A N 1
ATOM 692 C CA . ASP A 1 91 ? -0.464 -1.224 -11.927 1.00 95.25 91 ASP A CA 1
ATOM 693 C C . ASP A 1 91 ? -1.474 -0.734 -12.963 1.00 95.25 91 ASP A C 1
ATOM 695 O O . ASP A 1 91 ? -2.679 -0.988 -12.868 1.00 95.25 91 ASP A O 1
ATOM 699 N N . VAL A 1 92 ? -0.971 0.015 -13.946 1.00 96.00 92 VAL A N 1
ATOM 700 C CA . VAL A 1 92 ? -1.793 0.632 -14.999 1.00 96.00 92 VAL A CA 1
ATOM 701 C C . VAL A 1 92 ? -2.384 -0.394 -15.966 1.00 96.00 92 VAL A C 1
ATOM 703 O O . VAL A 1 92 ? -3.134 -0.019 -16.864 1.00 96.00 92 VAL A O 1
ATOM 706 N N . TYR A 1 93 ? -2.019 -1.666 -15.810 1.00 95.19 93 TYR A N 1
ATOM 707 C CA . TYR A 1 93 ? -2.476 -2.769 -16.641 1.00 95.19 93 TYR A CA 1
ATOM 708 C C . TYR A 1 93 ? -3.501 -3.677 -15.960 1.00 95.19 93 TYR A C 1
ATOM 710 O O . TYR A 1 93 ? -3.902 -4.665 -16.561 1.00 95.19 93 TYR A O 1
ATOM 718 N N . PHE A 1 94 ? -3.976 -3.334 -14.758 1.00 93.62 94 PHE A N 1
ATOM 719 C CA . PHE A 1 94 ? -5.077 -4.053 -14.112 1.00 93.62 94 PHE A CA 1
ATOM 720 C C . PHE A 1 94 ? -6.341 -4.088 -14.999 1.00 93.62 94 PHE A C 1
ATOM 722 O O . PHE A 1 94 ? -6.719 -3.042 -15.535 1.00 93.62 94 PHE A O 1
ATOM 729 N N . PRO A 1 95 ? -7.039 -5.239 -15.122 1.00 93.25 95 PRO A N 1
ATOM 730 C CA . PRO A 1 95 ? -6.827 -6.503 -14.398 1.00 93.25 95 PRO A CA 1
ATOM 731 C C . PRO A 1 95 ? -5.782 -7.456 -15.006 1.00 93.25 95 PRO A C 1
ATOM 733 O O . PRO A 1 95 ? -5.428 -8.441 -14.370 1.00 93.25 95 PRO A O 1
ATOM 736 N N . ASP A 1 96 ? -5.242 -7.161 -16.186 1.00 94.50 96 ASP A N 1
ATOM 737 C CA . ASP A 1 96 ? -4.295 -8.011 -16.923 1.00 94.50 96 ASP A CA 1
ATOM 738 C C . ASP A 1 96 ? -2.825 -7.723 -16.548 1.00 94.50 96 ASP A C 1
ATOM 740 O O . ASP A 1 96 ? -1.936 -7.581 -17.395 1.00 94.50 96 ASP A O 1
ATOM 744 N N . CYS A 1 97 ? -2.559 -7.591 -15.248 1.00 93.50 97 CYS A N 1
ATOM 745 C CA . CYS A 1 97 ? -1.238 -7.274 -14.711 1.00 93.50 97 CYS A CA 1
ATOM 746 C C . CYS A 1 97 ? -0.225 -8.387 -15.032 1.00 93.50 97 CYS A C 1
ATOM 748 O O . CYS A 1 97 ? -0.422 -9.545 -14.677 1.00 93.50 97 CYS A O 1
ATOM 750 N N . VAL A 1 98 ? 0.913 -8.032 -15.637 1.00 90.44 98 VAL A N 1
ATOM 751 C CA . VAL A 1 98 ? 1.977 -9.002 -15.988 1.00 90.44 98 VAL A CA 1
ATOM 752 C C . VAL A 1 98 ? 3.244 -8.860 -15.146 1.00 90.44 98 VAL A C 1
ATOM 754 O O . VAL A 1 98 ? 4.088 -9.755 -15.126 1.00 90.44 98 VAL A O 1
ATOM 757 N N . GLY A 1 99 ? 3.432 -7.715 -14.488 1.00 87.06 99 GLY A N 1
ATOM 758 C CA . GLY A 1 99 ? 4.678 -7.380 -13.808 1.00 87.06 99 GLY A CA 1
ATOM 759 C C . GLY A 1 99 ? 4.529 -7.307 -12.301 1.00 87.06 99 GLY A C 1
ATOM 760 O O . GLY A 1 99 ? 3.889 -6.401 -11.784 1.00 87.06 99 GLY A O 1
ATOM 761 N N . ALA A 1 100 ? 5.232 -8.180 -11.583 1.00 87.81 100 ALA A N 1
ATOM 762 C CA . ALA A 1 100 ? 5.336 -8.086 -10.131 1.00 87.81 100 ALA A CA 1
ATOM 763 C C . ALA A 1 100 ? 6.459 -7.122 -9.740 1.00 87.81 100 ALA A C 1
ATOM 765 O O . ALA A 1 100 ? 7.622 -7.511 -9.602 1.00 87.81 100 ALA A O 1
ATOM 766 N N . TYR A 1 101 ? 6.116 -5.838 -9.585 1.00 86.56 101 TYR A N 1
ATOM 767 C CA . TYR A 1 101 ? 7.043 -4.865 -8.999 1.00 86.56 101 TYR A CA 1
ATOM 768 C C . TYR A 1 101 ? 7.276 -5.154 -7.512 1.00 86.56 101 TYR A C 1
ATOM 770 O O . TYR A 1 101 ? 8.353 -4.866 -6.990 1.00 86.56 101 TYR A O 1
ATOM 778 N N . TRP A 1 102 ? 6.281 -5.727 -6.832 1.00 87.88 102 TRP A N 1
ATOM 779 C CA . TRP A 1 102 ? 6.342 -6.007 -5.406 1.00 87.88 102 TRP A CA 1
ATOM 780 C C . TRP A 1 102 ? 6.794 -7.442 -5.109 1.00 87.88 102 TRP A C 1
ATOM 782 O O . TRP A 1 102 ? 6.216 -8.397 -5.619 1.00 87.88 102 TRP A O 1
ATOM 792 N N . GLY A 1 103 ? 7.831 -7.567 -4.280 1.00 87.75 103 GLY A N 1
ATOM 793 C CA . GLY A 1 103 ? 8.490 -8.811 -3.863 1.00 87.75 103 GLY A CA 1
ATOM 794 C C . GLY A 1 103 ? 9.579 -8.506 -2.826 1.00 87.75 103 GLY A C 1
ATOM 795 O O . GLY A 1 103 ? 9.687 -7.353 -2.388 1.00 87.75 103 GLY A O 1
ATOM 796 N N . GLU A 1 104 ? 10.411 -9.490 -2.469 1.00 89.19 104 GLU A N 1
ATOM 797 C CA . GLU A 1 104 ? 11.383 -9.415 -1.355 1.00 89.19 104 GLU A CA 1
ATOM 798 C C . GLU A 1 104 ? 12.222 -8.121 -1.365 1.00 89.19 104 GLU A C 1
ATOM 800 O O . GLU A 1 104 ? 12.332 -7.418 -0.356 1.00 89.19 104 GLU A O 1
ATOM 805 N N . ILE A 1 105 ? 12.808 -7.769 -2.514 1.00 90.50 105 ILE A N 1
ATOM 806 C CA . ILE A 1 105 ? 13.716 -6.617 -2.619 1.00 90.50 105 ILE A CA 1
ATOM 807 C C . ILE A 1 105 ? 12.984 -5.306 -2.312 1.00 90.50 105 ILE A C 1
ATOM 809 O O . ILE A 1 105 ? 13.466 -4.490 -1.527 1.00 90.50 105 ILE A O 1
ATOM 813 N N . ASN A 1 106 ? 11.825 -5.077 -2.936 1.00 91.06 106 ASN A N 1
ATOM 814 C CA . ASN A 1 106 ? 11.084 -3.833 -2.728 1.00 91.06 106 ASN A CA 1
ATOM 815 C C . ASN A 1 106 ? 10.483 -3.775 -1.321 1.00 91.06 106 ASN A C 1
ATOM 817 O O . ASN A 1 106 ? 10.506 -2.701 -0.720 1.00 91.06 106 ASN A O 1
ATOM 821 N N . ALA A 1 107 ? 10.050 -4.911 -0.772 1.00 89.94 107 ALA A N 1
ATOM 822 C CA . ALA A 1 107 ? 9.648 -5.033 0.624 1.00 89.94 107 ALA A CA 1
ATOM 823 C C . ALA A 1 107 ? 10.759 -4.557 1.578 1.00 89.94 107 ALA A C 1
ATOM 825 O O . ALA A 1 107 ? 10.549 -3.622 2.351 1.00 89.94 107 ALA A O 1
ATOM 826 N N . ASN A 1 108 ? 11.972 -5.103 1.449 1.00 91.12 108 ASN A N 1
ATOM 827 C CA . ASN A 1 108 ? 13.120 -4.710 2.272 1.00 91.12 108 ASN A CA 1
ATOM 828 C C . ASN A 1 108 ? 13.486 -3.228 2.118 1.00 91.12 108 ASN A C 1
ATOM 830 O O . ASN A 1 108 ? 13.726 -2.533 3.106 1.00 91.12 108 ASN A O 1
ATOM 834 N N . VAL A 1 109 ? 13.489 -2.714 0.886 1.00 93.06 109 VAL A N 1
ATOM 835 C CA . VAL A 1 109 ? 13.781 -1.298 0.618 1.00 93.06 109 VAL A CA 1
ATOM 836 C C . VAL A 1 109 ? 12.758 -0.381 1.301 1.00 93.06 109 VAL A C 1
ATOM 838 O O . VAL A 1 109 ? 13.141 0.595 1.943 1.00 93.06 109 VAL A O 1
ATOM 841 N N . HIS A 1 110 ? 11.463 -0.694 1.215 1.00 93.38 110 HIS A N 1
ATOM 842 C CA . HIS A 1 110 ? 10.415 0.148 1.802 1.00 93.38 110 HIS A CA 1
ATOM 843 C C . HIS A 1 110 ? 10.357 0.021 3.325 1.00 93.38 110 HIS A C 1
ATOM 845 O O . HIS A 1 110 ? 10.147 1.033 3.998 1.00 93.38 110 HIS A O 1
ATOM 851 N N . LYS A 1 111 ? 10.656 -1.165 3.871 1.00 90.94 111 LYS A N 1
ATOM 852 C CA . LYS A 1 111 ? 10.914 -1.352 5.304 1.00 90.94 111 LYS A CA 1
ATOM 853 C C . LYS A 1 111 ? 12.067 -0.464 5.773 1.00 90.94 111 LYS A C 1
ATOM 855 O O . LYS A 1 111 ? 11.915 0.249 6.759 1.00 90.94 111 LYS A O 1
ATOM 860 N N . GLY A 1 112 ? 13.176 -0.422 5.029 1.00 93.25 112 GLY A N 1
ATOM 861 C CA . GLY A 1 112 ? 14.315 0.462 5.308 1.00 93.25 112 GLY A CA 1
ATOM 862 C C . GLY A 1 112 ? 13.967 1.953 5.254 1.00 93.25 112 GLY A C 1
ATOM 863 O O . GLY A 1 112 ? 14.544 2.751 5.988 1.00 93.25 112 GLY A O 1
ATOM 864 N N . PHE A 1 113 ? 12.978 2.339 4.445 1.00 94.75 113 PHE A N 1
ATOM 865 C CA . PHE A 1 113 ? 12.433 3.696 4.457 1.00 94.75 113 PHE A CA 1
ATOM 866 C C . PHE A 1 113 ? 11.449 3.946 5.605 1.00 94.75 113 PHE A C 1
ATOM 868 O O . PHE A 1 113 ? 11.055 5.086 5.797 1.00 94.75 113 PHE A O 1
ATOM 875 N N . GLY A 1 114 ? 11.020 2.931 6.357 1.00 93.88 114 GLY A N 1
ATOM 876 C CA . GLY A 1 114 ? 10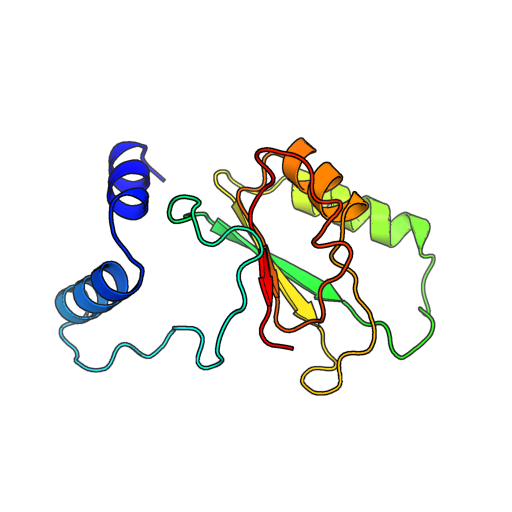.000 3.050 7.405 1.00 93.88 114 GLY A CA 1
ATOM 877 C C . GLY A 1 114 ? 8.574 3.173 6.860 1.00 93.88 114 GLY A C 1
ATOM 878 O O . GLY A 1 114 ? 7.729 3.833 7.472 1.00 93.88 114 GLY A O 1
ATOM 879 N N . ILE A 1 115 ? 8.311 2.671 5.647 1.00 95.56 115 ILE A N 1
ATOM 880 C CA . ILE A 1 115 ? 6.954 2.603 5.080 1.00 95.56 115 ILE A CA 1
ATOM 881 C C . ILE A 1 115 ? 6.211 1.468 5.781 1.00 95.56 115 ILE A C 1
ATOM 883 O O . ILE A 1 115 ? 6.762 0.389 5.964 1.00 95.56 115 ILE A O 1
ATOM 887 N N . SER A 1 116 ? 4.978 1.732 6.204 1.00 94.38 116 SER A N 1
ATOM 888 C CA . SER A 1 116 ? 4.207 0.848 7.082 1.00 94.38 116 SER A CA 1
ATOM 889 C C . SER A 1 116 ? 3.470 -0.264 6.339 1.00 94.38 116 SER A C 1
ATOM 891 O O . SER A 1 116 ? 3.088 -1.243 6.963 1.00 94.38 116 SER A O 1
ATOM 893 N N . GLY A 1 117 ? 3.268 -0.131 5.030 1.00 94.00 117 GLY A N 1
ATOM 894 C CA . GLY A 1 117 ? 2.641 -1.159 4.203 1.00 94.00 117 GLY A CA 1
ATOM 895 C C . GLY A 1 117 ? 2.416 -0.688 2.775 1.00 94.00 117 GLY A C 1
ATOM 896 O O . GLY A 1 117 ? 2.622 0.494 2.477 1.00 94.00 117 GLY A O 1
ATOM 897 N N . VAL A 1 118 ? 2.000 -1.603 1.897 1.00 94.50 118 VAL A N 1
ATOM 898 C CA . VAL A 1 118 ? 1.745 -1.309 0.476 1.00 94.50 118 VAL A CA 1
ATOM 899 C C . VAL A 1 118 ? 0.437 -1.911 -0.009 1.00 94.50 118 VAL A C 1
ATOM 901 O O . VAL A 1 118 ? 0.212 -3.104 0.112 1.00 94.50 118 VAL A O 1
ATOM 904 N N . LEU A 1 119 ? -0.408 -1.097 -0.627 1.00 95.00 119 LEU A N 1
ATOM 905 C CA . LEU A 1 119 ? -1.620 -1.532 -1.307 1.00 95.00 119 LEU A CA 1
ATOM 906 C C . LEU A 1 119 ? -1.405 -1.429 -2.816 1.00 95.00 119 LEU A C 1
ATOM 908 O O . LEU A 1 119 ? -1.004 -0.374 -3.311 1.00 95.00 119 LEU A O 1
ATOM 912 N N . THR A 1 120 ? -1.685 -2.499 -3.553 1.00 94.88 120 THR A N 1
ATOM 913 C CA . THR A 1 120 ? -1.590 -2.499 -5.011 1.00 94.88 120 THR A CA 1
ATOM 914 C C . THR A 1 120 ? -2.757 -3.222 -5.671 1.00 94.88 120 THR A C 1
ATOM 916 O O . THR A 1 120 ? -3.328 -4.148 -5.112 1.00 94.88 120 THR A O 1
ATOM 919 N N . ASN A 1 121 ? -3.119 -2.795 -6.876 1.00 94.75 121 ASN A N 1
ATOM 920 C CA . ASN A 1 121 ? -3.944 -3.573 -7.802 1.00 94.75 121 ASN A CA 1
ATOM 921 C C . ASN A 1 121 ? -3.075 -4.367 -8.801 1.00 94.75 121 ASN A C 1
ATOM 923 O O . ASN A 1 121 ? -3.574 -4.808 -9.823 1.00 94.75 121 ASN A O 1
ATOM 927 N N . GLY A 1 122 ? -1.767 -4.488 -8.564 1.00 93.56 122 GLY A N 1
ATOM 928 C CA . GLY A 1 122 ? -0.838 -5.281 -9.369 1.00 93.56 122 GLY A CA 1
ATOM 929 C C . GLY A 1 122 ? -0.509 -6.624 -8.729 1.00 93.56 122 GLY A C 1
ATOM 930 O O . GLY A 1 122 ? -0.809 -6.855 -7.560 1.00 93.56 122 GLY A O 1
ATOM 931 N N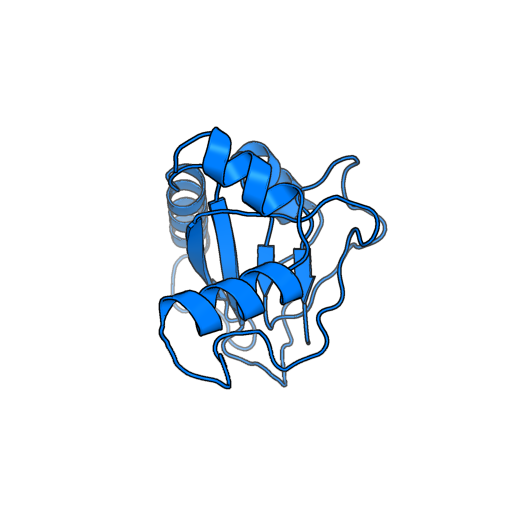 . VAL A 1 123 ? 0.153 -7.504 -9.475 1.00 91.50 123 VAL A N 1
ATOM 932 C CA . VAL A 1 123 ? 0.568 -8.824 -8.973 1.00 91.50 123 VAL A CA 1
ATOM 933 C C . VAL A 1 123 ? 1.688 -8.718 -7.928 1.00 91.50 123 VAL A C 1
ATOM 935 O O . VAL A 1 123 ? 2.547 -7.831 -7.978 1.00 91.50 123 VAL A O 1
ATOM 938 N N . MET A 1 124 ? 1.701 -9.665 -6.991 1.00 89.69 124 MET A N 1
ATOM 939 C CA . MET A 1 124 ? 2.737 -9.825 -5.966 1.00 89.69 124 MET A CA 1
ATOM 940 C C . MET A 1 124 ? 3.525 -11.122 -6.167 1.00 89.69 124 MET A C 1
ATOM 942 O O . MET A 1 124 ? 3.017 -12.079 -6.748 1.00 89.69 124 MET A O 1
ATOM 946 N N . ARG A 1 125 ? 4.766 -11.169 -5.674 1.00 90.69 125 ARG A N 1
ATOM 947 C CA . ARG A 1 125 ? 5.613 -12.370 -5.707 1.00 90.69 125 ARG A CA 1
ATOM 948 C C . ARG A 1 125 ? 6.441 -12.529 -4.431 1.00 90.69 125 ARG A C 1
ATOM 950 O O . ARG A 1 125 ? 6.419 -11.654 -3.569 1.00 90.69 125 ARG A O 1
ATOM 957 N N . ASP A 1 126 ? 7.188 -13.629 -4.354 1.00 88.75 126 ASP A N 1
ATOM 958 C CA . ASP A 1 126 ? 8.164 -13.918 -3.293 1.00 88.75 126 ASP A CA 1
ATOM 959 C C . ASP A 1 126 ? 7.528 -13.968 -1.883 1.00 88.75 126 ASP A C 1
ATOM 961 O O . ASP A 1 126 ? 8.159 -13.610 -0.895 1.00 88.75 126 ASP A O 1
ATOM 965 N N . LEU A 1 127 ? 6.258 -14.397 -1.771 1.00 84.06 127 LEU A N 1
ATOM 966 C CA . LEU A 1 127 ? 5.513 -14.425 -0.496 1.00 84.06 127 LEU A CA 1
ATOM 967 C C . LEU A 1 127 ? 6.166 -15.309 0.578 1.00 84.06 127 LEU A C 1
ATOM 969 O O . LEU A 1 127 ? 5.996 -15.042 1.762 1.00 84.06 127 LEU A O 1
ATOM 973 N N . GLY A 1 128 ? 6.903 -16.345 0.166 1.00 83.38 128 GLY A N 1
ATOM 974 C CA . GLY A 1 128 ? 7.657 -17.219 1.068 1.00 83.38 128 GLY A CA 1
ATOM 975 C C . GLY A 1 128 ? 9.010 -16.656 1.513 1.00 83.38 128 GLY A C 1
ATOM 976 O O . GLY A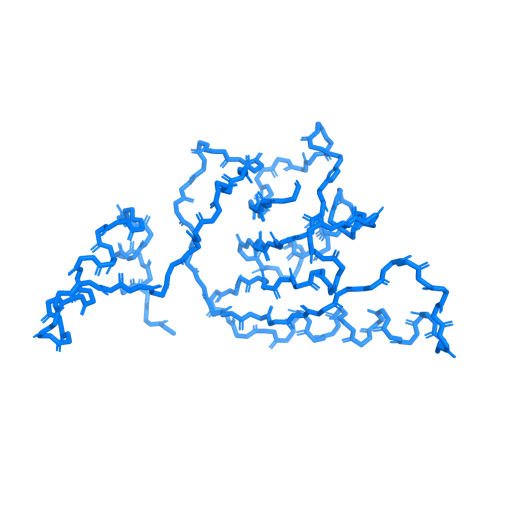 1 128 ? 9.581 -17.176 2.464 1.00 83.38 128 GLY A O 1
ATOM 977 N N . ASP A 1 129 ? 9.493 -15.592 0.865 1.00 84.06 129 ASP A N 1
ATOM 978 C CA . ASP A 1 129 ? 10.825 -15.008 1.078 1.00 84.06 129 ASP A CA 1
ATOM 979 C C . ASP A 1 129 ? 10.738 -13.586 1.665 1.00 84.06 129 ASP A C 1
ATOM 981 O O . ASP A 1 129 ? 11.681 -12.797 1.606 1.00 84.06 129 ASP A O 1
ATOM 985 N N . LEU A 1 130 ? 9.582 -13.213 2.221 1.00 81.69 130 LEU A N 1
ATOM 986 C CA . LEU A 1 130 ? 9.411 -11.914 2.863 1.00 81.69 130 LEU A CA 1
ATOM 987 C C . LEU A 1 130 ? 10.163 -11.872 4.201 1.00 81.69 130 LEU A C 1
ATOM 989 O O . LEU A 1 130 ? 10.130 -12.842 4.958 1.00 81.69 130 LEU A O 1
ATOM 993 N N . PRO A 1 131 ? 10.811 -10.743 4.541 1.00 71.75 131 PRO A N 1
ATOM 994 C CA . PRO A 1 131 ? 11.535 -10.635 5.799 1.00 71.75 131 PRO A CA 1
ATOM 995 C C . PRO A 1 131 ? 10.572 -10.705 6.992 1.00 71.75 131 PRO A C 1
ATOM 997 O O . PRO A 1 131 ? 9.448 -10.211 6.932 1.00 71.75 131 PRO A O 1
ATOM 1000 N N . GLU A 1 132 ? 11.030 -11.240 8.119 1.00 76.94 132 GLU A N 1
ATOM 1001 C CA . GLU A 1 132 ? 10.248 -11.219 9.358 1.00 76.94 132 GLU A CA 1
ATOM 1002 C C . GLU A 1 132 ? 9.934 -9.769 9.784 1.00 76.94 132 GLU A C 1
ATOM 1004 O O . GLU A 1 132 ? 10.769 -8.860 9.642 1.00 76.94 132 GLU A O 1
ATOM 1009 N N . GLY A 1 133 ? 8.705 -9.518 10.248 1.00 71.69 133 GLY A N 1
ATOM 1010 C CA . GLY A 1 133 ? 8.225 -8.169 10.567 1.00 71.69 133 GLY A CA 1
ATOM 1011 C C . GLY A 1 133 ? 8.301 -7.212 9.371 1.00 71.69 133 GLY A C 1
ATOM 1012 O O . GLY A 1 133 ? 8.740 -6.064 9.510 1.00 71.69 133 GLY A O 1
ATOM 1013 N N . ASN A 1 134 ? 8.023 -7.702 8.160 1.00 69.75 134 ASN A N 1
ATOM 1014 C CA . ASN A 1 134 ? 7.915 -6.858 6.977 1.00 69.75 134 ASN A CA 1
ATOM 1015 C C . ASN A 1 134 ? 6.719 -5.906 7.087 1.00 69.75 134 ASN A C 1
ATOM 1017 O O . ASN A 1 134 ? 5.720 -6.211 7.729 1.00 69.75 134 ASN A O 1
ATOM 1021 N N . ALA A 1 135 ? 6.794 -4.787 6.370 1.00 75.62 135 ALA A N 1
ATOM 1022 C CA . ALA A 1 135 ? 5.612 -3.998 6.076 1.00 75.62 135 ALA A CA 1
ATOM 1023 C C . ALA A 1 135 ? 4.635 -4.871 5.254 1.00 75.62 135 ALA A C 1
ATOM 1025 O O . ALA A 1 135 ? 5.009 -5.294 4.150 1.00 75.62 135 ALA A O 1
ATOM 1026 N N . PRO A 1 136 ? 3.425 -5.177 5.760 1.00 85.75 136 PRO A N 1
ATOM 1027 C CA . PRO A 1 136 ? 2.456 -5.988 5.034 1.00 85.75 136 PRO A CA 1
ATOM 1028 C C . PRO A 1 136 ? 2.079 -5.324 3.715 1.00 85.75 136 PRO A C 1
ATOM 1030 O O . PRO A 1 136 ? 2.133 -4.097 3.558 1.00 85.75 136 PRO A O 1
ATOM 1033 N N . PHE A 1 137 ? 1.673 -6.140 2.754 1.00 87.56 137 PHE A N 1
ATOM 1034 C CA . PHE A 1 137 ? 1.119 -5.632 1.517 1.00 87.56 137 PHE A CA 1
ATOM 1035 C C . PHE A 1 137 ? -0.108 -6.405 1.068 1.00 87.56 137 PHE A C 1
ATOM 1037 O O . PHE A 1 137 ? -0.316 -7.564 1.426 1.00 87.56 137 PHE A O 1
ATOM 1044 N N . TRP A 1 138 ? -0.920 -5.713 0.278 1.00 91.00 138 TRP A N 1
ATOM 1045 C CA . TRP A 1 138 ? -2.232 -6.149 -0.160 1.00 91.00 138 TRP A CA 1
ATOM 1046 C C . TRP A 1 138 ? -2.335 -6.061 -1.678 1.00 91.00 138 TRP A C 1
ATOM 1048 O O . TRP A 1 138 ? -2.009 -5.018 -2.250 1.00 91.00 138 TRP A O 1
ATOM 1058 N N . SER A 1 139 ? -2.818 -7.127 -2.317 1.00 88.88 139 SER A N 1
ATOM 1059 C CA . SER A 1 139 ? -3.045 -7.190 -3.767 1.00 88.88 139 SER A CA 1
ATOM 1060 C C . SER A 1 139 ? -4.412 -7.784 -4.118 1.00 88.88 139 SER A C 1
ATOM 1062 O O . SER A 1 139 ? -4.926 -8.616 -3.377 1.00 88.88 139 SER A O 1
ATOM 1064 N N . CYS A 1 140 ? -5.016 -7.332 -5.220 1.00 83.50 140 CYS A N 1
ATOM 1065 C CA . CYS A 1 140 ? -6.273 -7.859 -5.768 1.00 83.50 140 CYS A CA 1
ATOM 1066 C C . CYS A 1 140 ? -6.162 -8.346 -7.223 1.00 83.50 140 CYS A C 1
ATOM 1068 O O . CYS A 1 140 ? -7.196 -8.541 -7.865 1.00 83.50 140 CYS A O 1
ATOM 1070 N N . ALA A 1 141 ? -4.938 -8.491 -7.740 1.00 79.81 141 ALA A N 1
ATOM 1071 C CA . ALA A 1 141 ? -4.654 -9.062 -9.058 1.00 79.81 141 ALA A CA 1
ATOM 1072 C C . ALA A 1 141 ? -4.186 -10.515 -8.953 1.00 79.81 141 ALA A C 1
ATOM 1074 O O . ALA A 1 141 ? -3.627 -10.880 -7.892 1.00 79.81 141 ALA A O 1
#

Solvent-accessible surface area (backbone atoms only — not comparable to full-atom values): 8302 Å² total; per-residue (Å²): 123,60,68,68,61,51,54,53,58,37,75,44,57,70,68,58,55,48,54,51,49,20,64,78,69,74,42,86,77,74,72,93,66,83,88,63,74,65,49,57,76,49,78,89,57,80,57,79,74,53,45,81,44,76,49,77,48,78,63,92,58,86,75,95,61,68,65,66,62,56,52,51,51,49,52,51,56,60,49,70,51,65,75,52,19,24,38,39,37,41,34,80,46,52,84,72,50,86,47,60,78,44,27,42,68,52,47,53,54,37,42,74,47,60,34,53,26,36,44,30,46,23,34,74,46,51,80,91,60,52,61,87,91,53,43,42,37,34,26,59,80

Secondary structure (DSSP, 8-state):
--HHHHHHHHHS-HHHHHHHHHHHHT-S----S--S-PEES-TTSPPP--EEEEEEE--SS--SS-HHHHHHHHHHHHHTPPSSEEEEEEETTTTS-----BSHHHHHHHHHTT--EEEESS-B--TTSPPTTPPPEEE--

Mean predicted aligned error: 4.36 Å